Protein AF-X1E400-F1 (afdb_monomer_lite)

Organism: NCBI:txid412755

Secondary structure (DSSP, 8-state):
-----S-SS-HHHHHHHHHHH-TT----------S-----S---BTTTTT--HHHHHH-TTS-SB-----HHHHHHHHHHHHHHHHHHHT-

Structure (mmCIF, N/CA/C/O backbone):
data_AF-X1E400-F1
#
_entry.id   AF-X1E400-F1
#
loop_
_atom_site.group_PDB
_atom_site.id
_atom_site.type_symbol
_atom_site.label_atom_id
_atom_site.label_alt_id
_atom_site.label_comp_id
_atom_site.label_asym_id
_atom_site.label_entity_id
_atom_site.label_seq_id
_atom_site.pdbx_PDB_ins_code
_atom_site.Cartn_x
_atom_site.Cartn_y
_atom_site.Cartn_z
_atom_site.occupancy
_atom_site.B_iso_or_equiv
_atom_site.auth_seq_id
_atom_site.auth_comp_id
_atom_site.auth_asym_id
_atom_site.auth_atom_id
_atom_site.pdbx_PDB_model_num
ATOM 1 N N . SER A 1 1 ? -14.118 -17.441 -7.372 1.00 40.00 1 SER A N 1
ATOM 2 C CA . SER A 1 1 ? -12.726 -17.820 -7.070 1.00 40.00 1 SER A CA 1
ATOM 3 C C . SER A 1 1 ? -12.297 -17.027 -5.853 1.00 40.00 1 SER A C 1
ATOM 5 O O . SER A 1 1 ? -12.455 -15.814 -5.849 1.00 40.00 1 SER A O 1
ATOM 7 N N . VAL A 1 2 ? -11.873 -17.692 -4.780 1.00 33.88 2 VAL A N 1
ATOM 8 C CA . VAL A 1 2 ? -11.381 -16.989 -3.587 1.00 33.88 2 VAL A CA 1
ATOM 9 C C . VAL A 1 2 ? -9.979 -16.484 -3.918 1.00 33.88 2 VAL A C 1
ATOM 11 O O . VAL A 1 2 ? -9.125 -17.276 -4.308 1.00 33.88 2 VAL A O 1
ATOM 14 N N . ALA A 1 3 ? -9.765 -15.171 -3.838 1.00 38.06 3 ALA A N 1
ATOM 15 C CA . ALA A 1 3 ? -8.446 -14.566 -3.972 1.00 38.06 3 ALA A CA 1
ATOM 16 C C . ALA A 1 3 ? -7.643 -14.898 -2.708 1.00 38.06 3 ALA A C 1
ATOM 18 O O . ALA A 1 3 ? -7.699 -14.179 -1.715 1.00 38.06 3 ALA A O 1
ATOM 19 N N . ILE A 1 4 ? -6.965 -16.044 -2.712 1.00 44.59 4 ILE A N 1
ATOM 20 C CA . ILE A 1 4 ? -6.059 -16.424 -1.632 1.00 44.59 4 ILE A CA 1
ATOM 21 C C . ILE A 1 4 ? -4.711 -15.791 -1.979 1.00 44.59 4 ILE A C 1
ATOM 23 O O . ILE A 1 4 ? -4.024 -16.235 -2.896 1.00 44.59 4 ILE A O 1
ATOM 27 N N . SER A 1 5 ? -4.389 -14.693 -1.296 1.00 48.09 5 SER A N 1
ATOM 28 C CA . SER A 1 5 ? -3.037 -14.130 -1.277 1.00 48.09 5 SER A CA 1
ATOM 29 C C . SER A 1 5 ? -2.030 -15.211 -0.849 1.00 48.09 5 SER A C 1
ATOM 31 O O . SER A 1 5 ? -2.342 -16.047 -0.006 1.00 48.09 5 SER A O 1
ATOM 33 N N . THR A 1 6 ? -0.822 -15.198 -1.414 1.00 50.25 6 THR A N 1
ATOM 34 C CA . THR A 1 6 ? 0.285 -16.121 -1.094 1.00 50.25 6 THR A CA 1
ATOM 35 C C . THR A 1 6 ? 0.882 -15.932 0.306 1.00 50.25 6 THR A C 1
ATOM 37 O O . THR A 1 6 ? 1.819 -16.641 0.670 1.00 50.25 6 THR A O 1
ATOM 40 N N . HIS A 1 7 ? 0.353 -15.019 1.124 1.00 55.75 7 HIS A N 1
ATOM 41 C CA . HIS A 1 7 ? 0.673 -14.970 2.548 1.00 55.75 7 HIS A CA 1
ATOM 42 C C . HIS A 1 7 ? 0.068 -16.195 3.250 1.00 55.75 7 HIS A C 1
ATOM 44 O O . HIS A 1 7 ? -1.143 -16.401 3.246 1.00 55.75 7 HIS A O 1
ATOM 50 N N . THR A 1 8 ? 0.922 -17.018 3.860 1.00 59.88 8 THR A N 1
ATOM 51 C CA . THR A 1 8 ? 0.587 -18.305 4.501 1.00 59.88 8 THR A CA 1
ATOM 52 C C . THR A 1 8 ? -0.479 -18.205 5.593 1.00 59.88 8 THR A C 1
ATOM 54 O O . THR A 1 8 ? -1.097 -19.211 5.935 1.00 59.88 8 THR A O 1
ATOM 57 N N . ILE A 1 9 ? -0.704 -17.006 6.134 1.00 66.50 9 ILE A N 1
ATOM 58 C CA . ILE A 1 9 ? -1.723 -16.711 7.139 1.00 66.50 9 ILE A CA 1
ATOM 59 C C . ILE A 1 9 ? -2.635 -15.610 6.579 1.00 66.50 9 ILE A C 1
ATOM 61 O O . ILE A 1 9 ? -2.135 -14.539 6.224 1.00 66.50 9 ILE A O 1
ATOM 65 N N . PRO A 1 10 ? -3.961 -15.826 6.509 1.00 78.94 10 PRO A N 1
ATOM 66 C CA . PRO A 1 10 ? -4.895 -14.789 6.092 1.00 78.94 10 PRO A CA 1
ATOM 67 C C . PRO A 1 10 ? -4.784 -13.563 7.000 1.00 78.94 10 PRO A C 1
ATOM 69 O O . PRO A 1 10 ? -4.838 -13.693 8.222 1.00 78.94 10 PRO A O 1
ATOM 72 N N . ILE A 1 11 ? -4.697 -12.367 6.412 1.00 78.62 11 ILE A N 1
ATOM 73 C CA . ILE A 1 11 ? -4.569 -11.111 7.170 1.00 78.62 11 ILE A CA 1
ATOM 74 C C . ILE A 1 11 ? -5.691 -10.939 8.205 1.00 78.62 11 ILE A C 1
ATOM 76 O O . ILE A 1 11 ? -5.452 -10.437 9.298 1.00 78.62 11 ILE A O 1
ATOM 80 N N . GLN A 1 12 ? -6.886 -11.458 7.902 1.00 80.50 12 GLN A N 1
ATOM 81 C CA . GLN A 1 12 ? -8.027 -11.475 8.813 1.00 80.50 12 GLN A CA 1
ATOM 82 C C . GLN A 1 12 ? -7.705 -12.166 10.147 1.00 80.50 12 GLN A C 1
ATOM 84 O O . GLN A 1 12 ? -8.041 -11.638 11.198 1.00 80.50 12 GLN A O 1
ATOM 89 N N . VAL A 1 13 ? -6.988 -13.295 10.121 1.00 81.81 13 VAL A N 1
ATOM 90 C CA . VAL A 1 13 ? -6.605 -14.040 11.336 1.00 81.81 13 VAL A CA 1
ATOM 91 C C . VAL A 1 13 ? -5.692 -13.195 12.226 1.00 81.81 13 VAL A C 1
ATOM 93 O O . VAL A 1 13 ? -5.807 -13.223 13.448 1.00 81.81 13 VAL A O 1
ATOM 96 N N . ILE A 1 14 ? -4.793 -12.419 11.616 1.00 83.50 14 ILE A N 1
ATOM 97 C CA . ILE A 1 14 ? -3.892 -11.517 12.341 1.00 83.50 14 ILE A CA 1
ATOM 98 C C . ILE A 1 14 ? -4.683 -10.357 12.955 1.00 83.50 14 ILE A C 1
ATOM 100 O O . ILE A 1 14 ? -4.469 -10.015 14.116 1.00 83.50 14 ILE A O 1
ATOM 104 N N . VAL A 1 15 ? -5.612 -9.773 12.195 1.00 85.81 15 VAL A N 1
ATOM 105 C CA . VAL A 1 15 ? -6.486 -8.693 12.675 1.00 85.81 15 VAL A CA 1
ATOM 106 C C . VAL A 1 15 ? -7.310 -9.152 13.879 1.00 85.81 15 VAL A C 1
ATOM 108 O O . VAL A 1 15 ? -7.330 -8.456 14.893 1.00 85.81 15 VAL A O 1
ATOM 111 N N . ASP A 1 16 ? -7.914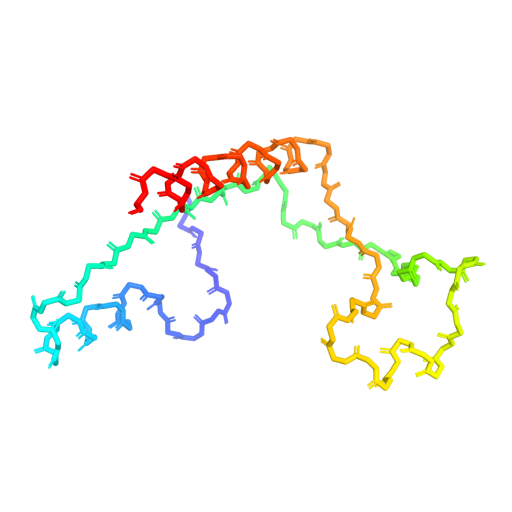 -10.339 13.810 1.00 86.44 16 ASP A N 1
ATOM 112 C CA . ASP A 1 16 ? -8.732 -10.887 14.897 1.00 86.44 16 ASP A CA 1
ATOM 113 C C . ASP A 1 16 ? -7.899 -11.106 16.178 1.00 86.44 16 ASP A C 1
ATOM 115 O O . ASP A 1 16 ? -8.333 -10.749 17.275 1.00 86.44 16 ASP A O 1
ATOM 119 N N . LEU A 1 17 ? -6.664 -11.611 16.047 1.00 87.56 17 LEU A N 1
ATOM 120 C CA . LEU A 1 17 ? -5.725 -11.762 17.168 1.00 87.56 17 LEU A CA 1
ATOM 121 C C . LEU A 1 17 ? -5.338 -10.421 17.806 1.00 87.56 17 LEU A C 1
ATOM 123 O O . LEU A 1 17 ? -5.209 -10.331 19.028 1.00 87.56 17 LEU A O 1
ATOM 127 N N . LEU A 1 18 ? -5.131 -9.379 16.999 1.00 85.62 18 LEU A N 1
ATOM 128 C CA . LEU A 1 18 ? -4.777 -8.052 17.505 1.00 85.62 18 LEU A CA 1
ATOM 129 C C . LEU A 1 18 ? -5.943 -7.406 18.254 1.00 85.62 18 LEU A C 1
ATOM 131 O O . LEU A 1 18 ? -5.724 -6.814 19.310 1.00 85.62 18 LEU A O 1
ATOM 135 N N . ILE A 1 19 ? -7.168 -7.556 17.747 1.00 89.56 19 ILE A N 1
ATOM 136 C CA . ILE A 1 19 ? -8.379 -7.051 18.405 1.00 89.56 19 ILE A CA 1
ATOM 137 C C . ILE A 1 19 ? -8.609 -7.764 19.748 1.00 89.56 19 ILE A C 1
ATOM 139 O O . ILE A 1 19 ? -8.950 -7.099 20.725 1.00 89.56 19 ILE A O 1
ATOM 143 N N . ASP A 1 20 ? -8.353 -9.078 19.834 1.00 91.12 20 ASP A N 1
ATOM 144 C CA . ASP A 1 20 ? -8.426 -9.837 21.098 1.00 91.12 20 ASP A CA 1
ATOM 145 C C . ASP A 1 20 ? -7.477 -9.275 22.169 1.00 91.12 20 ASP A C 1
ATOM 147 O O . ASP A 1 20 ? -7.845 -9.129 23.336 1.00 91.12 20 ASP A O 1
ATOM 151 N N . LYS A 1 21 ? -6.245 -8.925 21.781 1.00 91.00 21 LYS A N 1
ATOM 152 C CA . LYS A 1 21 ? -5.233 -8.402 22.715 1.00 91.00 21 LYS A CA 1
ATOM 153 C C . LYS A 1 21 ? -5.382 -6.918 23.017 1.00 91.00 21 LYS A C 1
ATOM 155 O O . LYS A 1 21 ? -4.961 -6.477 24.086 1.00 91.00 21 LYS A O 1
ATOM 160 N N . LEU A 1 22 ? -5.948 -6.151 22.094 1.00 92.69 22 LEU A N 1
ATOM 161 C CA . LEU A 1 22 ? -6.054 -4.699 22.167 1.00 92.69 22 LEU A CA 1
ATOM 162 C C . LEU A 1 22 ? -7.500 -4.286 21.844 1.00 92.69 22 LEU A C 1
ATOM 164 O O . LEU A 1 22 ? -7.774 -3.836 20.734 1.00 92.69 22 LEU A O 1
ATOM 168 N N . PRO A 1 23 ? -8.434 -4.368 22.811 1.00 83.50 23 PRO A N 1
ATOM 169 C CA . PRO A 1 23 ? -9.865 -4.147 22.564 1.00 83.50 23 PRO A CA 1
ATOM 170 C C . PRO A 1 23 ? -10.218 -2.719 22.110 1.00 83.50 23 PRO A C 1
ATOM 172 O O . PRO A 1 23 ? -11.313 -2.480 21.611 1.00 83.50 23 PRO A O 1
ATOM 175 N N . ASN A 1 24 ? -9.292 -1.766 22.257 1.00 87.12 24 ASN A N 1
ATOM 176 C CA . ASN A 1 24 ? -9.451 -0.385 21.791 1.00 87.12 24 ASN A CA 1
ATOM 177 C C . ASN A 1 24 ? -8.812 -0.128 20.413 1.00 87.12 24 ASN A C 1
ATOM 179 O O . ASN A 1 24 ? -8.870 0.998 19.914 1.00 87.12 24 ASN A O 1
ATOM 183 N N . LEU A 1 25 ? -8.182 -1.137 19.804 1.00 84.88 25 LEU A N 1
ATOM 184 C CA . LEU A 1 25 ? -7.585 -1.023 18.480 1.00 84.88 25 LEU A CA 1
ATOM 185 C C . LEU A 1 25 ? -8.693 -0.943 17.427 1.00 84.88 25 LEU A C 1
ATOM 187 O O . LEU A 1 25 ? -9.465 -1.879 17.232 1.00 84.88 25 LEU A O 1
ATOM 191 N N . LYS A 1 26 ? -8.751 0.180 16.713 1.00 82.25 26 LYS A N 1
ATOM 192 C CA . LYS A 1 26 ? -9.628 0.339 15.553 1.00 82.25 26 LYS A CA 1
ATOM 193 C C . LYS A 1 26 ? -8.857 -0.066 14.306 1.00 82.25 26 LYS A C 1
ATOM 195 O O . LYS A 1 26 ? -7.910 0.615 13.926 1.00 82.25 26 LYS A O 1
ATOM 200 N N . VAL A 1 27 ? -9.268 -1.162 13.677 1.00 79.88 27 VAL A N 1
ATOM 201 C CA . VAL A 1 27 ? -8.679 -1.637 12.421 1.00 79.88 27 VAL A CA 1
ATOM 202 C C . VAL A 1 27 ? -9.624 -1.316 11.272 1.00 79.88 27 VAL A C 1
ATOM 204 O O . VAL A 1 27 ? -10.825 -1.566 11.354 1.00 79.88 27 VAL A O 1
ATOM 207 N N . PHE A 1 28 ? -9.076 -0.772 10.190 1.00 80.44 28 PHE A N 1
ATOM 208 C CA . PHE A 1 28 ? -9.796 -0.534 8.946 1.00 80.44 28 PHE A CA 1
ATOM 209 C C . PHE A 1 28 ? -8.982 -1.107 7.787 1.00 80.44 28 PHE A C 1
ATOM 211 O O . PHE A 1 28 ? -7.781 -0.865 7.698 1.00 80.44 28 PHE A O 1
ATOM 218 N N . MET A 1 29 ? -9.629 -1.882 6.918 1.00 76.38 29 MET A N 1
ATOM 219 C CA . MET A 1 29 ? -8.983 -2.551 5.790 1.00 76.38 29 MET A CA 1
ATOM 220 C C . MET A 1 29 ? -9.684 -2.163 4.489 1.00 76.38 29 MET A C 1
ATOM 222 O O . MET A 1 29 ? -10.891 -2.357 4.351 1.00 76.38 29 MET A O 1
ATOM 226 N N . ILE A 1 30 ? -8.913 -1.655 3.525 1.00 75.50 30 ILE A N 1
ATOM 227 C CA . ILE A 1 30 ? -9.373 -1.400 2.156 1.00 75.50 30 ILE A CA 1
ATOM 228 C C . ILE A 1 30 ? -8.764 -2.472 1.253 1.00 75.50 30 ILE A C 1
ATOM 230 O O . ILE A 1 30 ? -7.547 -2.545 1.105 1.00 75.50 30 ILE A O 1
ATOM 234 N N . GLY A 1 31 ? -9.607 -3.307 0.649 1.00 73.75 31 GLY A N 1
ATOM 235 C CA . GLY A 1 31 ? -9.185 -4.298 -0.340 1.00 73.75 31 GLY A CA 1
ATOM 236 C C . GLY A 1 31 ? -9.430 -3.802 -1.762 1.00 73.75 31 GLY A C 1
ATOM 237 O O . GLY A 1 31 ? -10.536 -3.367 -2.078 1.00 73.75 31 GLY A O 1
ATOM 238 N N . ILE A 1 32 ? -8.428 -3.915 -2.635 1.00 74.50 32 ILE A N 1
ATOM 239 C CA . ILE A 1 32 ? -8.562 -3.642 -4.072 1.00 74.50 32 ILE A CA 1
ATOM 240 C C . ILE A 1 32 ? -8.374 -4.960 -4.819 1.00 74.50 32 ILE A C 1
ATOM 242 O O . ILE A 1 32 ? -7.342 -5.612 -4.683 1.00 74.50 32 ILE A O 1
ATOM 246 N N . VAL A 1 33 ? -9.369 -5.356 -5.615 1.00 74.94 33 VAL A N 1
ATOM 247 C CA . VAL A 1 33 ? -9.266 -6.546 -6.467 1.00 74.94 33 VAL A CA 1
ATOM 248 C C . VAL A 1 33 ? -8.653 -6.131 -7.806 1.00 74.94 33 VAL A C 1
ATOM 250 O O . VAL A 1 33 ? -9.280 -5.364 -8.542 1.00 74.94 33 VAL A O 1
ATOM 253 N N . PRO A 1 34 ? -7.446 -6.606 -8.156 1.00 70.62 34 PRO A N 1
ATOM 254 C CA . PRO A 1 34 ? -6.843 -6.270 -9.434 1.00 70.62 34 PRO A CA 1
ATOM 255 C C . PRO A 1 34 ? -7.552 -7.003 -10.577 1.00 70.62 34 PRO A C 1
ATOM 257 O O . PRO A 1 34 ? -8.021 -8.132 -10.431 1.00 70.62 34 PRO A O 1
ATOM 260 N N . LYS A 1 35 ? -7.588 -6.376 -11.759 1.00 68.88 35 LYS A N 1
ATOM 261 C CA . LYS A 1 35 ? -8.137 -6.994 -12.979 1.00 68.88 35 LYS A CA 1
ATOM 262 C C . LYS A 1 35 ? -7.267 -8.151 -13.499 1.00 68.88 35 LYS A C 1
ATOM 264 O O . LYS A 1 35 ? -7.777 -9.032 -14.183 1.00 68.88 35 LYS A O 1
ATOM 269 N N . SER A 1 36 ? -5.9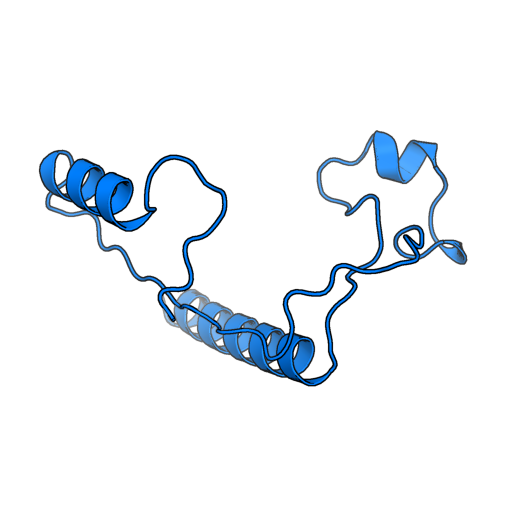68 -8.139 -13.196 1.00 68.00 36 SER A N 1
ATOM 270 C CA . SER A 1 36 ? -4.996 -9.165 -13.580 1.00 68.00 36 SER A CA 1
ATOM 271 C C . SER A 1 36 ? -3.992 -9.390 -12.452 1.00 68.00 36 SER A C 1
ATOM 273 O O . SER A 1 36 ? -3.582 -8.435 -11.798 1.00 68.00 36 SER A O 1
ATOM 275 N N . LEU A 1 37 ? -3.598 -10.649 -12.255 1.00 64.88 37 LEU A N 1
ATOM 276 C CA . LEU A 1 37 ? -2.502 -11.059 -11.368 1.00 64.88 37 LEU A CA 1
ATOM 277 C C . LEU A 1 37 ? -1.222 -11.397 -12.146 1.00 64.88 37 LEU A C 1
ATOM 279 O O . LEU A 1 37 ? -0.250 -11.849 -11.550 1.00 64.88 37 LEU A O 1
ATOM 283 N N . VAL A 1 38 ? -1.231 -11.236 -13.475 1.00 66.88 38 VAL A N 1
ATOM 284 C CA . VAL A 1 38 ? -0.035 -11.437 -14.299 1.00 66.88 38 VAL A CA 1
ATOM 285 C C . VAL A 1 38 ? 0.988 -10.392 -13.868 1.00 66.88 38 VAL A C 1
ATOM 287 O O . VAL A 1 38 ? 0.754 -9.196 -14.039 1.00 66.88 38 VAL A O 1
ATOM 290 N N . GLY A 1 39 ? 2.071 -10.864 -13.249 1.00 60.34 39 GLY A N 1
ATOM 291 C CA . GLY A 1 39 ? 3.191 -10.030 -12.834 1.00 60.34 39 GLY A CA 1
ATOM 292 C C . GLY A 1 39 ? 3.876 -9.376 -14.030 1.00 60.34 39 GLY A C 1
ATOM 293 O O . GLY A 1 39 ? 3.689 -9.775 -15.179 1.00 60.34 39 GLY A O 1
ATOM 294 N N . PHE A 1 40 ? 4.660 -8.347 -13.752 1.00 67.38 40 PHE A N 1
ATOM 295 C CA . PHE A 1 40 ? 5.358 -7.583 -14.778 1.00 67.38 40 PHE A CA 1
ATOM 296 C C . PHE A 1 40 ? 6.514 -8.398 -15.352 1.00 67.38 40 PHE A C 1
ATOM 298 O O . PHE A 1 40 ? 7.208 -9.107 -14.625 1.00 67.38 40 PHE A O 1
ATOM 305 N N . THR A 1 41 ? 6.692 -8.322 -16.668 1.00 63.44 41 THR A N 1
ATOM 306 C CA . THR A 1 41 ? 7.774 -9.011 -17.381 1.00 63.44 41 THR A CA 1
ATOM 307 C C . THR A 1 41 ? 9.097 -8.259 -17.302 1.00 63.44 41 THR A C 1
ATOM 309 O O . THR A 1 41 ? 10.145 -8.879 -17.442 1.00 63.44 41 THR A O 1
ATOM 312 N N . GLU A 1 42 ? 9.051 -6.948 -17.058 1.00 69.00 42 GLU A N 1
ATOM 313 C CA . GLU A 1 42 ? 10.215 -6.065 -16.995 1.00 69.00 42 GLU A CA 1
ATOM 314 C C . GLU A 1 42 ? 10.182 -5.260 -15.689 1.00 69.00 42 GLU A C 1
ATOM 316 O O . GLU A 1 42 ? 9.122 -4.810 -15.246 1.00 69.00 42 GLU A O 1
ATOM 321 N N . LEU A 1 43 ? 11.345 -5.132 -15.046 1.00 75.81 43 LEU A N 1
ATOM 322 C CA . LEU A 1 43 ? 11.549 -4.355 -13.826 1.00 75.81 43 LEU A CA 1
ATOM 323 C C . LEU A 1 43 ? 12.432 -3.158 -14.172 1.00 75.81 43 LEU A C 1
ATOM 325 O O . LEU A 1 43 ? 13.632 -3.326 -14.378 1.00 75.81 43 LEU A O 1
ATOM 329 N N . ASN A 1 44 ? 11.838 -1.968 -14.216 1.00 83.00 44 ASN A N 1
ATOM 330 C CA . ASN A 1 44 ? 12.572 -0.720 -14.413 1.00 83.00 44 ASN A CA 1
ATOM 331 C C . ASN A 1 44 ? 13.020 -0.154 -13.065 1.00 83.00 44 ASN A C 1
ATOM 333 O O . ASN A 1 44 ? 12.325 -0.311 -12.053 1.00 83.00 44 ASN A O 1
ATOM 337 N N . LEU A 1 45 ? 14.181 0.500 -13.040 1.00 86.25 45 LEU A N 1
ATOM 338 C CA . LEU A 1 45 ? 14.672 1.174 -11.842 1.00 86.25 45 LEU A CA 1
ATOM 339 C C . LEU A 1 45 ? 13.812 2.403 -11.552 1.00 86.25 45 LEU A C 1
ATOM 341 O O . LEU A 1 45 ? 13.421 3.137 -12.457 1.00 86.25 45 LEU A O 1
ATOM 345 N N . TYR A 1 46 ? 13.521 2.642 -10.274 1.00 87.19 46 TYR A N 1
ATOM 346 C CA . TYR A 1 46 ? 12.719 3.797 -9.883 1.00 87.19 46 TYR A CA 1
ATOM 347 C C . TYR A 1 46 ? 13.423 5.099 -10.287 1.00 87.19 46 TYR A C 1
ATOM 349 O O . TYR A 1 46 ? 14.502 5.395 -9.771 1.00 87.19 46 TYR A O 1
ATOM 357 N N . LYS A 1 47 ? 12.821 5.876 -11.197 1.00 87.75 47 LYS A N 1
ATOM 358 C CA . LYS A 1 47 ? 13.384 7.137 -11.712 1.00 87.75 47 LYS A CA 1
ATOM 359 C C . LYS A 1 47 ? 14.843 6.981 -12.154 1.00 87.75 47 LYS A C 1
ATOM 361 O O . LYS A 1 47 ? 15.745 7.574 -11.562 1.00 87.75 47 LYS A O 1
ATOM 366 N N . GLU A 1 48 ? 15.075 6.110 -13.131 1.00 86.69 48 GLU A N 1
ATOM 367 C CA . GLU A 1 48 ? 16.410 5.701 -13.598 1.00 86.69 48 GLU A CA 1
ATOM 368 C C . GLU A 1 48 ? 17.346 6.883 -13.903 1.00 86.69 48 GLU A C 1
ATOM 370 O O . GLU A 1 48 ? 18.508 6.850 -13.509 1.00 86.69 48 GLU A O 1
ATOM 375 N N . ASP A 1 49 ? 16.808 7.964 -14.472 1.00 90.38 49 ASP A N 1
ATOM 376 C CA . ASP A 1 49 ? 17.558 9.176 -14.823 1.00 90.38 49 ASP A CA 1
ATOM 377 C C . ASP A 1 49 ? 17.849 10.122 -13.637 1.00 90.38 49 ASP A C 1
ATOM 379 O O . ASP A 1 49 ? 18.622 11.069 -13.789 1.00 90.38 49 ASP A O 1
ATOM 383 N N . GLU A 1 50 ? 17.224 9.915 -12.471 1.00 90.94 50 GLU A N 1
ATOM 384 C CA . GLU A 1 50 ? 17.332 10.826 -11.316 1.00 90.94 50 GLU A CA 1
ATOM 385 C C . GLU A 1 50 ? 18.229 10.298 -10.189 1.00 90.94 50 GLU A C 1
ATOM 387 O O . GLU A 1 50 ? 18.774 11.109 -9.444 1.00 90.94 50 GLU A O 1
ATOM 392 N N . TYR A 1 51 ? 18.382 8.976 -10.055 1.00 87.69 51 TYR A N 1
ATOM 393 C CA . TYR A 1 51 ? 19.150 8.363 -8.962 1.00 87.69 51 TYR A CA 1
ATOM 394 C C . TYR A 1 51 ? 20.177 7.340 -9.461 1.00 87.69 51 TYR A C 1
ATOM 396 O O . TYR A 1 51 ? 19.954 6.656 -10.467 1.00 87.69 51 TYR A O 1
ATOM 404 N N . SER A 1 52 ? 21.274 7.156 -8.726 1.00 90.19 52 SER A N 1
ATOM 405 C CA . SER A 1 52 ? 22.226 6.055 -8.929 1.00 90.19 52 SER A CA 1
ATOM 406 C C . SER A 1 52 ? 21.738 4.743 -8.294 1.00 90.19 52 SER A C 1
ATOM 408 O O . SER A 1 52 ? 20.749 4.699 -7.553 1.00 90.19 52 SER A O 1
ATOM 410 N N . LEU A 1 53 ? 22.399 3.629 -8.617 1.00 88.50 53 LEU A N 1
ATOM 411 C CA . LEU A 1 53 ? 22.096 2.331 -8.002 1.00 88.50 53 LEU A CA 1
ATOM 412 C C . LEU A 1 53 ? 22.372 2.345 -6.493 1.00 88.50 53 LEU A C 1
ATOM 414 O O . LEU A 1 53 ? 21.580 1.807 -5.720 1.00 88.50 53 LEU A O 1
ATOM 418 N N . GLU A 1 54 ? 23.464 2.983 -6.081 1.00 88.94 54 GLU A N 1
ATOM 419 C CA . GLU A 1 54 ? 23.854 3.123 -4.679 1.00 88.94 54 GLU A CA 1
ATOM 420 C C . GLU A 1 54 ? 22.827 3.953 -3.905 1.00 88.94 54 GLU A C 1
ATOM 422 O O . GLU A 1 54 ? 22.360 3.515 -2.857 1.00 88.94 54 GLU A O 1
ATOM 427 N N . GLU A 1 55 ? 22.380 5.084 -4.461 1.00 88.56 55 GLU A N 1
ATOM 428 C CA . GLU A 1 55 ? 21.390 5.955 -3.811 1.00 88.56 55 GLU A CA 1
ATOM 429 C C . GLU A 1 55 ? 20.065 5.235 -3.527 1.00 88.56 55 GLU A C 1
ATOM 431 O O . GLU A 1 55 ? 19.468 5.435 -2.472 1.00 88.56 55 GLU A O 1
ATOM 436 N N . ARG A 1 56 ? 19.617 4.356 -4.433 1.00 87.69 56 ARG A N 1
ATOM 437 C CA . ARG A 1 56 ? 18.4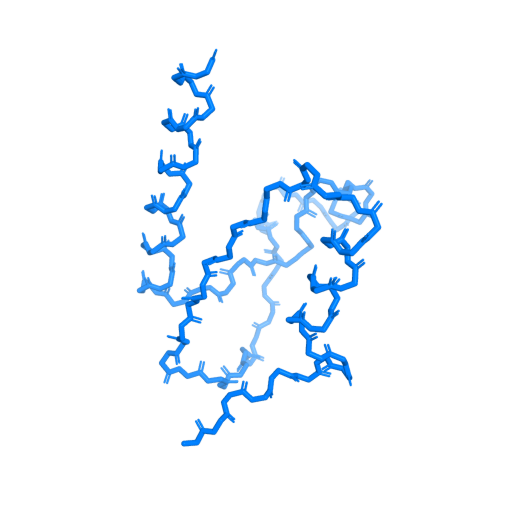26 3.516 -4.207 1.00 87.69 56 ARG A CA 1
ATOM 438 C C . ARG A 1 56 ? 18.675 2.393 -3.209 1.00 87.69 56 ARG A C 1
ATOM 440 O O . ARG A 1 56 ? 17.751 1.981 -2.521 1.00 87.69 56 ARG A O 1
ATOM 447 N N . SER A 1 57 ? 19.892 1.854 -3.173 1.00 87.44 57 SER A N 1
ATOM 448 C CA . SER A 1 57 ? 20.235 0.753 -2.273 1.00 87.44 57 SER A CA 1
ATOM 449 C C . SER A 1 57 ? 20.413 1.213 -0.828 1.00 87.44 57 SER A C 1
ATOM 451 O O . SER A 1 57 ? 20.200 0.416 0.083 1.00 87.44 57 SER A O 1
ATOM 453 N N . GLU A 1 58 ? 20.854 2.451 -0.621 1.00 90.94 58 GLU A N 1
ATOM 454 C CA . GLU A 1 58 ? 21.167 3.002 0.701 1.00 90.94 58 GLU A CA 1
ATOM 455 C C . GLU A 1 58 ? 19.998 3.784 1.314 1.00 90.94 58 GLU A C 1
ATOM 457 O O . GLU A 1 58 ? 19.982 4.019 2.522 1.00 90.94 58 GLU A O 1
ATOM 462 N N . ASN A 1 59 ? 19.009 4.176 0.507 1.00 87.50 59 ASN A N 1
ATOM 463 C CA . ASN A 1 59 ? 17.854 4.934 0.964 1.00 87.50 59 ASN A CA 1
ATOM 464 C C . ASN A 1 59 ? 16.622 4.035 1.147 1.00 87.50 59 ASN A C 1
ATOM 466 O O . ASN A 1 59 ? 15.916 3.728 0.189 1.00 87.50 59 ASN A O 1
ATOM 470 N N . GLU A 1 60 ? 16.342 3.664 2.398 1.00 83.88 60 GLU A N 1
ATOM 471 C CA . GLU A 1 60 ? 15.192 2.827 2.775 1.00 83.88 60 GLU A CA 1
ATOM 472 C C . GLU A 1 60 ? 13.829 3.461 2.438 1.00 83.88 60 GLU A C 1
ATOM 474 O O . GLU A 1 60 ? 12.840 2.742 2.283 1.00 83.88 60 GLU A O 1
ATOM 479 N N . ASP A 1 61 ? 13.772 4.788 2.285 1.00 87.12 61 ASP A N 1
ATOM 480 C CA . ASP A 1 61 ? 12.546 5.508 1.932 1.00 87.12 61 ASP A CA 1
ATOM 481 C C . ASP A 1 61 ? 12.274 5.508 0.415 1.00 87.12 61 ASP A C 1
ATOM 483 O O . ASP A 1 61 ? 11.172 5.868 -0.018 1.00 87.12 61 ASP A O 1
ATOM 487 N N . LEU A 1 62 ? 13.252 5.120 -0.415 1.00 85.81 62 LEU A N 1
ATOM 488 C CA . LEU A 1 62 ? 13.103 5.064 -1.869 1.00 85.81 62 LEU A CA 1
ATOM 489 C C . LEU A 1 62 ? 12.753 3.648 -2.350 1.00 85.81 62 LEU A C 1
ATOM 491 O O . LEU A 1 62 ? 13.403 2.671 -1.976 1.00 85.81 62 LEU A O 1
ATOM 495 N N . PRO A 1 63 ? 11.775 3.504 -3.262 1.00 87.25 63 PRO A N 1
ATOM 496 C CA . PRO A 1 63 ? 11.590 2.256 -3.983 1.00 87.25 63 PRO A CA 1
ATOM 497 C C . PRO A 1 63 ? 12.828 1.932 -4.821 1.00 87.25 63 PRO A C 1
ATOM 499 O O . PRO A 1 63 ? 13.357 2.789 -5.526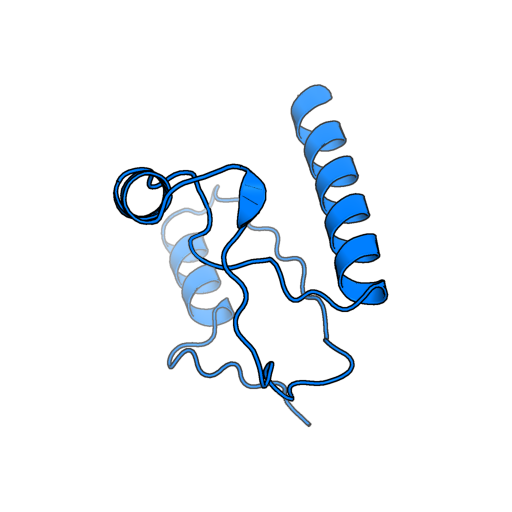 1.00 87.25 63 PRO A O 1
ATOM 502 N N . PHE A 1 64 ? 13.250 0.668 -4.812 1.00 86.94 64 PHE A N 1
ATOM 503 C CA . PHE A 1 64 ? 14.339 0.224 -5.683 1.00 86.94 64 PHE A CA 1
ATOM 504 C C . PHE A 1 64 ? 13.897 0.140 -7.156 1.00 86.94 64 PHE A C 1
ATOM 506 O O . PHE A 1 64 ? 14.619 0.536 -8.071 1.00 86.94 64 PHE A O 1
ATOM 513 N N . PHE A 1 65 ? 12.671 -0.334 -7.383 1.00 87.06 65 PHE A N 1
ATOM 514 C CA . PHE A 1 65 ? 12.059 -0.473 -8.704 1.00 87.06 65 PHE A CA 1
ATOM 515 C C . PHE A 1 65 ? 10.864 0.459 -8.867 1.00 87.06 65 PHE A C 1
ATOM 517 O O . PHE A 1 65 ? 10.230 0.866 -7.892 1.00 87.06 65 PHE A O 1
ATOM 524 N N . GLU A 1 66 ? 10.540 0.763 -10.118 1.00 85.19 66 GLU A N 1
ATOM 525 C CA . GLU A 1 66 ? 9.400 1.593 -10.466 1.00 85.19 66 GLU A CA 1
ATOM 526 C C . GLU A 1 66 ? 8.059 0.934 -10.115 1.00 85.19 66 GLU A C 1
ATOM 528 O O . GLU A 1 66 ? 7.887 -0.292 -10.152 1.00 85.19 66 GLU A O 1
ATOM 533 N N . PHE A 1 67 ? 7.082 1.777 -9.771 1.00 83.12 67 PHE A N 1
ATOM 534 C CA . PHE A 1 67 ? 5.721 1.335 -9.516 1.00 83.12 67 PHE A CA 1
ATOM 535 C C . PHE A 1 67 ? 5.071 0.877 -10.813 1.00 83.12 67 PHE A C 1
ATOM 537 O O . PHE A 1 67 ? 4.541 1.658 -11.599 1.00 83.12 67 PHE A O 1
ATOM 544 N N . ASN A 1 68 ? 5.039 -0.431 -10.998 1.00 75.00 68 ASN A N 1
ATOM 545 C CA . ASN A 1 68 ? 4.306 -1.033 -12.089 1.00 75.00 68 ASN A CA 1
ATOM 546 C C . ASN A 1 68 ? 2.821 -1.125 -11.715 1.00 75.00 68 ASN A C 1
ATOM 548 O O . ASN A 1 68 ? 2.321 -2.165 -11.299 1.00 75.00 68 ASN A O 1
ATOM 552 N N . LEU A 1 69 ? 2.093 -0.015 -11.794 1.00 77.56 69 LEU A N 1
ATOM 553 C CA . LEU A 1 69 ? 0.654 0.007 -11.541 1.00 77.56 69 LEU A CA 1
ATOM 554 C C . LEU A 1 69 ? -0.094 0.192 -12.856 1.00 77.56 69 LEU A C 1
ATOM 556 O O . LEU A 1 69 ? 0.234 1.043 -13.678 1.00 77.56 69 LEU A O 1
ATOM 560 N N . THR A 1 70 ? -1.156 -0.590 -13.063 1.00 79.31 70 THR A N 1
ATOM 561 C CA . THR A 1 70 ? -2.078 -0.281 -14.166 1.00 79.31 70 THR A CA 1
ATOM 562 C C . THR A 1 70 ? -2.712 1.097 -13.925 1.00 79.31 70 THR A C 1
ATOM 564 O O . THR A 1 70 ? -2.956 1.439 -12.763 1.00 79.31 70 THR A O 1
ATOM 567 N N . PRO A 1 71 ? -3.087 1.857 -14.972 1.00 81.50 71 PRO A N 1
ATOM 568 C CA . PRO A 1 71 ? -3.690 3.184 -14.806 1.00 81.50 71 PRO A CA 1
ATOM 569 C C . PRO A 1 71 ? -4.914 3.199 -13.879 1.00 81.50 71 PRO A C 1
ATOM 571 O O . PRO A 1 71 ? -5.150 4.154 -13.145 1.00 81.50 71 PRO A O 1
ATOM 574 N N . THR A 1 72 ? -5.698 2.116 -13.882 1.00 81.06 72 THR A N 1
ATOM 575 C CA . THR A 1 72 ? -6.845 1.960 -12.981 1.00 81.06 72 THR A CA 1
ATOM 576 C C . THR A 1 72 ? -6.415 1.843 -11.522 1.00 81.06 72 THR A C 1
ATOM 578 O O . THR A 1 72 ? -7.020 2.483 -10.668 1.00 81.06 72 THR A O 1
ATOM 581 N N . ILE A 1 73 ? -5.385 1.046 -11.230 1.00 81.25 73 ILE A N 1
ATOM 582 C CA . ILE A 1 73 ? -4.887 0.875 -9.860 1.00 81.25 73 ILE A CA 1
ATOM 583 C C . ILE A 1 73 ? -4.209 2.154 -9.373 1.00 81.25 73 ILE A C 1
ATOM 585 O O . ILE A 1 73 ? -4.473 2.555 -8.245 1.00 81.25 73 ILE A O 1
ATOM 589 N N . GLN A 1 74 ? -3.437 2.830 -10.231 1.00 85.44 74 GLN A N 1
ATOM 590 C CA . GLN A 1 74 ? -2.849 4.136 -9.923 1.00 85.44 74 GLN A CA 1
ATOM 591 C C . GLN A 1 74 ? -3.929 5.131 -9.485 1.00 85.44 74 GLN A C 1
ATOM 593 O O . GLN A 1 74 ? -3.873 5.663 -8.383 1.00 85.44 74 GLN A O 1
ATOM 598 N N . LYS A 1 75 ? -4.985 5.290 -10.294 1.00 85.62 75 LYS A N 1
ATOM 599 C CA . LYS A 1 75 ? -6.093 6.200 -9.979 1.00 85.62 75 LYS A CA 1
ATOM 600 C C . LYS A 1 75 ? -6.758 5.880 -8.638 1.00 85.62 75 LYS A C 1
ATOM 602 O O . LYS A 1 75 ? -7.100 6.791 -7.892 1.00 85.62 75 LYS A O 1
ATOM 607 N N . VAL A 1 76 ? -6.990 4.600 -8.348 1.00 85.50 76 VAL A N 1
ATOM 608 C CA . VAL A 1 76 ? -7.597 4.189 -7.073 1.00 85.50 76 VAL A CA 1
ATOM 609 C C . VAL A 1 76 ? -6.642 4.455 -5.906 1.00 85.50 76 VAL A C 1
ATOM 611 O O . VAL A 1 76 ? -7.093 4.913 -4.859 1.00 85.50 76 VAL A O 1
ATOM 614 N N . ALA A 1 77 ? -5.339 4.219 -6.078 1.00 85.50 77 ALA A N 1
ATOM 615 C CA . ALA A 1 77 ? -4.333 4.525 -5.065 1.00 85.50 77 ALA A CA 1
ATOM 616 C C . ALA A 1 77 ? -4.283 6.030 -4.755 1.00 85.50 77 ALA A C 1
ATOM 618 O O . ALA A 1 77 ? -4.336 6.402 -3.585 1.00 85.50 77 ALA A O 1
ATOM 619 N N . ASP A 1 78 ? -4.292 6.886 -5.781 1.00 88.44 78 ASP A N 1
ATOM 620 C CA . ASP A 1 78 ? -4.316 8.345 -5.618 1.00 88.44 78 ASP A CA 1
ATOM 621 C C . ASP A 1 78 ? -5.566 8.801 -4.842 1.00 88.44 78 ASP A C 1
ATOM 623 O O . ASP A 1 78 ? -5.470 9.572 -3.888 1.00 88.44 78 ASP A O 1
ATOM 627 N N . GLN A 1 79 ? -6.739 8.242 -5.167 1.00 86.56 79 GLN A N 1
ATOM 628 C CA . GLN A 1 79 ? -7.981 8.517 -4.432 1.00 86.56 79 GLN A CA 1
ATOM 629 C C . GLN A 1 79 ? -7.901 8.104 -2.957 1.00 86.56 79 GLN A C 1
ATOM 631 O O . GLN A 1 79 ? -8.407 8.811 -2.087 1.00 86.56 79 GLN A O 1
ATOM 636 N N . ILE A 1 80 ? -7.275 6.963 -2.658 1.00 87.25 80 ILE A N 1
ATOM 637 C CA . ILE A 1 80 ? -7.082 6.503 -1.278 1.00 87.25 80 ILE A CA 1
ATOM 638 C C . ILE A 1 80 ? -6.135 7.439 -0.527 1.00 87.25 80 ILE A C 1
ATOM 640 O O . ILE A 1 80 ? -6.411 7.772 0.625 1.00 87.25 80 ILE A O 1
ATOM 644 N N . ILE A 1 81 ? -5.057 7.894 -1.169 1.00 88.31 81 ILE A N 1
ATOM 645 C CA . ILE A 1 81 ? -4.128 8.868 -0.586 1.00 88.31 81 ILE A CA 1
ATOM 646 C C . ILE A 1 81 ? -4.878 10.146 -0.200 1.00 88.31 81 ILE A C 1
ATOM 648 O O . ILE A 1 81 ? -4.690 10.644 0.910 1.00 88.31 81 ILE A O 1
ATOM 652 N N . ASP A 1 82 ? -5.752 10.651 -1.068 1.00 89.00 82 ASP A N 1
ATOM 653 C CA . ASP A 1 82 ? -6.540 11.852 -0.780 1.00 89.00 82 ASP A CA 1
ATOM 654 C C . ASP A 1 82 ? -7.514 11.640 0.387 1.00 89.00 82 ASP A C 1
ATOM 656 O O . ASP A 1 82 ? -7.580 12.475 1.291 1.00 89.00 82 ASP A O 1
ATOM 660 N N . ILE A 1 83 ? -8.193 10.489 0.443 1.00 84.62 83 ILE A N 1
ATOM 661 C CA . ILE A 1 83 ? -9.055 10.122 1.579 1.00 84.62 83 ILE A CA 1
ATOM 662 C C . ILE A 1 83 ? -8.248 10.085 2.885 1.00 84.62 83 ILE A C 1
ATOM 664 O O . ILE A 1 83 ? -8.687 10.624 3.901 1.00 84.62 83 ILE A O 1
ATOM 668 N N . ILE A 1 84 ? -7.061 9.473 2.873 1.00 85.81 84 ILE A N 1
ATOM 669 C CA . ILE A 1 84 ? -6.192 9.386 4.054 1.00 85.81 84 ILE A CA 1
ATOM 670 C C . ILE A 1 84 ? -5.725 10.780 4.483 1.00 85.81 84 ILE A C 1
ATOM 672 O O . ILE A 1 84 ? -5.785 11.096 5.671 1.00 85.81 84 ILE A O 1
ATOM 676 N N . LYS A 1 85 ? -5.308 11.633 3.540 1.00 88.44 85 LYS A N 1
ATOM 677 C CA . LYS A 1 85 ? -4.928 13.024 3.827 1.00 88.44 85 LYS A CA 1
ATOM 678 C C . LYS A 1 85 ? -6.073 13.791 4.474 1.00 88.44 85 LYS A C 1
ATOM 680 O O . LYS A 1 85 ? -5.845 14.484 5.461 1.00 88.44 85 LYS A O 1
ATOM 685 N N . GLU A 1 86 ? -7.294 13.650 3.962 1.00 88.50 86 GLU A N 1
ATOM 686 C CA . GLU A 1 86 ? -8.468 14.280 4.566 1.00 88.50 86 GLU A CA 1
ATOM 687 C C . GLU A 1 86 ? -8.723 13.797 5.993 1.00 88.50 86 GLU A C 1
ATOM 689 O O . GLU A 1 86 ? -9.0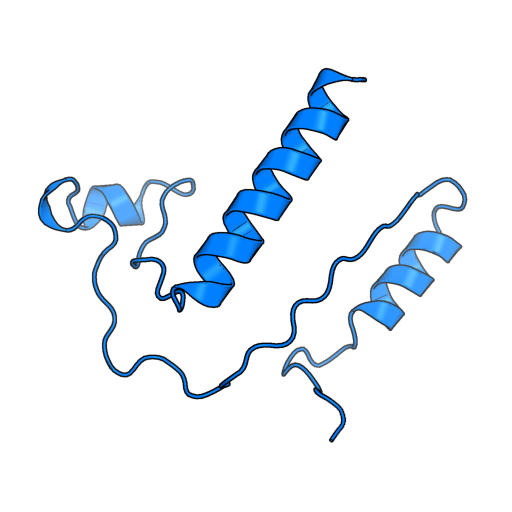56 14.610 6.852 1.00 88.50 86 GLU A O 1
ATOM 694 N N . ILE A 1 87 ? -8.573 12.495 6.254 1.00 82.94 87 ILE A N 1
ATOM 695 C CA . ILE A 1 87 ? -8.739 11.933 7.599 1.00 82.94 87 ILE A CA 1
ATOM 696 C C . ILE A 1 87 ? -7.686 12.511 8.545 1.00 82.94 87 ILE A C 1
ATOM 698 O O . ILE A 1 87 ? -8.042 12.955 9.629 1.00 82.94 87 ILE A O 1
ATOM 702 N N . ILE A 1 88 ? -6.416 12.543 8.133 1.00 85.88 88 ILE A N 1
ATOM 703 C CA . ILE A 1 88 ? -5.313 13.046 8.965 1.00 85.88 88 ILE A CA 1
ATOM 704 C C . ILE A 1 88 ? -5.463 14.545 9.245 1.00 85.88 88 ILE A C 1
ATOM 706 O O . ILE A 1 88 ? -5.267 14.960 10.376 1.00 85.88 88 ILE A O 1
ATOM 710 N N . LEU A 1 89 ? -5.818 15.354 8.241 1.00 82.62 89 LEU A N 1
ATOM 711 C CA . LEU A 1 89 ? -5.923 16.814 8.379 1.00 82.62 89 LEU A CA 1
ATOM 712 C C . LEU A 1 89 ? -7.190 17.281 9.115 1.00 82.62 89 LEU A C 1
ATOM 714 O O . LEU A 1 89 ? -7.262 18.437 9.525 1.00 82.62 89 LEU A O 1
ATOM 718 N N . LYS A 1 90 ? -8.211 16.422 9.231 1.00 63.78 90 LYS A N 1
ATOM 719 C CA . LYS A 1 90 ? -9.441 16.696 9.998 1.00 63.78 90 LYS A CA 1
ATOM 720 C C . LYS A 1 90 ? -9.345 16.263 11.469 1.00 63.78 90 LYS A C 1
ATOM 722 O O . LYS A 1 90 ? -10.283 16.544 12.217 1.00 63.78 90 LYS A O 1
ATOM 727 N N . ILE A 1 91 ? -8.271 15.574 11.859 1.00 50.34 91 ILE A N 1
ATOM 728 C CA . ILE A 1 91 ? -7.930 15.217 13.248 1.00 50.34 91 ILE A CA 1
ATOM 729 C C . ILE A 1 91 ? -7.002 16.292 13.814 1.00 50.34 91 ILE A C 1
ATOM 731 O O . ILE A 1 91 ? -7.202 16.649 14.997 1.00 50.34 91 ILE A O 1
#

Foldseek 3Di:
DDPDDPPPDPVVVVVVVVCVVPVPDDDDDDDDDDPDPPDDPDWAADPPVPDDQVRQVVDPVHDRTHPPDDPVRVVVVVVVVVVVVVVVVVD

pLDDT: mean 78.73, std 13.07, range [33.88, 92.69]

Sequence (91 aa):
SVAISTHTIPIQVIVDLLIDKLPNLKVFMIGIVPKSLVGFTELNLYKEDEYSLEERSENEDLPFFEFNLTPTIQKVADQIIDIIKEIILKI

Radius of gyration: 17.52 Å; chains: 1; bounding box: 37×35×40 Å

=== Feature glossary ===
Legend for the data blocks above and below:

— What the protein is —

The amino-acid sequence is the protein's primary structure: the linear order of residues from the N-terminus to the C-terminus, written in one-letter code. Everything else here — the 3D coordinates, the secondary structure, the domain annotations — is ultimately a consequence of this string.

Database cross-references. InterPro integrates a dozen domain/family signature databases into unified entries with residue-range hits. GO terms attach function/process/location labels with evidence codes. CATH codes position the fold in a four-level structural taxonomy. Organism is the NCBI-taxonomy species name.

— Where its atoms are —

The mmCIF block holds the 3D Cartesian coordinates of each backbone atom (N, Cα, C, O) in ångströms. mmCIF is the PDB's canonical archive format — a tagged-loop text representation of the atomic model.

The six renders are orthographic views along the three Cartesian axes in both directions. Representation (cartoon, sticks, or surface) and color scheme (sequence-rainbow or by-chain) vary across proteins so the training set covers all the common visualization conventions.

— Local backbone conformation —

Secondary structure is the local, repeating backbone conformation. DSSP classifies it into eight states by reading the hydrogen-bond network: three helix types (H, G, I), two β types (E, B), two non-regular types (T, S), and unstructured coil (-).

SS3 is a coarse helix/strand/coil cal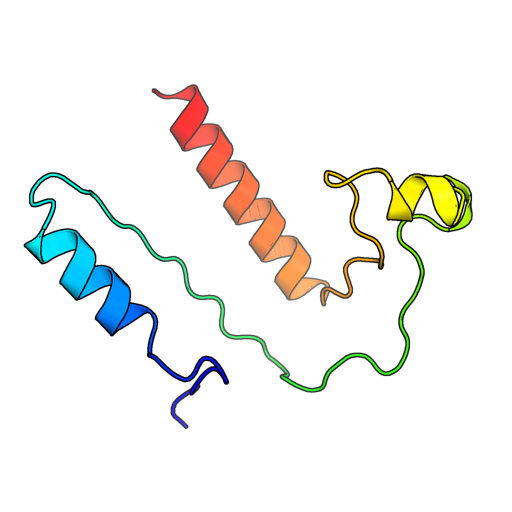l (letters a/b/c) made by the P-SEA algorithm from inter-Cα distances and dihedrals. It is less detailed than DSSP but needs only Cα positions.

Backbone dihedral angles. Every residue except chain termini has a φ (preceding-C → N → Cα → C) and a ψ (N → Cα → C → next-N). They are reported in degrees following the IUPAC sign convention. Secondary structure is essentially a statement about which (φ, ψ) basin each residue occupies.

— Global shape and packing —

The geometric summary reports three shape descriptors. Rg (radius of gyration) measures how spread out the Cα atoms are about their centre of mass; compact globular proteins have small Rg, elongated or unfolded ones large. Cα contacts (<8 Å, |i−j|>4) count long-range residue pairs in spatial proximity — high for tightly packed folds, near zero for rods or random coil. The bounding-box extents give the protein's footprint along x, y, z in Å.

Solvent accessibility: the surface area of each residue that a 1.4 Å water probe can touch, in Å². When only backbone atoms are present the absolute values are lower than full-atom SASA (side chains contribute most of the area) and are flagged as backbone-only.

Plot images: a contact map (which residues are close in 3D, as an N×N binary image), a Ramachandran scatter (backbone torsion angles, revealing secondary-structure composition at a glance), and — for AlphaFold structures — a PAE heatmap (pairwise prediction confidence).

— Structural neighborhood —

Foldseek's 3Di representation compresses backbone geometry into a per-residue letter drawn from a learned twenty-state alphabet. It captures the tertiary interaction pattern around each residue — which residues are packed against it in space, regardless of where they are in sequence.

Structural nearest neighbors (via Foldseek easy-search vs the PDB). Reported per hit: target PDB id, E-value, and alignment TM-score. A TM-score above ~0.5 is the conventional threshold for 'same fold'.

— Confidence and disorder —

pLDDT (predicted Local Distance Difference Test) is AlphaFold's per-residue confidence score, ranging from 0 to 100. Values above 90 indicate high confidence (typically well-packed cores); 70–90 is confident; 50–70 low confidence; below 50 usually means the region is disordered or the prediction is unreliable there. AlphaFold stores pLDDT in the mmCIF B-factor column.

For experimental (PDB) structures, the B-factor (temperature factor) quantifies the positional spread of each atom in the crystal — a combination of thermal vibration and static disorder — in units of Å². High B-factors mark flexible loops or poorly resolved regions; low B-factors mark the rigid, well-ordered core.

Predicted Aligned Error (PAE) is an AlphaFold confidence matrix: entry (i, j) is the expected error in the position of residue j, in ångströms, when the prediction is superimposed on the true structure at residue i. Low PAE within a block of residues means that block is internally rigid and well-predicted; high PAE between two blocks means their relative placement is uncertain even if each block individually is confident.